Protein AF-A0A1X9XF30-F1 (afdb_monomer)

Structure (mmCIF, N/CA/C/O backbone):
data_AF-A0A1X9XF30-F1
#
_entry.id   AF-A0A1X9XF30-F1
#
loop_
_atom_site.group_PDB
_atom_site.id
_atom_site.type_symbol
_atom_site.label_atom_id
_atom_site.label_alt_id
_atom_site.label_comp_id
_atom_site.label_asym_id
_atom_site.label_entity_id
_atom_site.label_seq_id
_atom_site.pdbx_PDB_ins_code
_atom_site.Cartn_x
_atom_site.Cartn_y
_atom_site.Cartn_z
_atom_site.occupancy
_atom_site.B_iso_or_equiv
_atom_site.auth_seq_id
_atom_site.auth_comp_id
_atom_site.auth_asym_id
_atom_site.auth_atom_id
_atom_site.pdbx_PDB_model_num
ATOM 1 N N . LEU A 1 1 ? 17.706 -1.147 -30.895 1.00 43.97 1 LEU A N 1
ATOM 2 C CA . LEU A 1 1 ? 17.358 -0.367 -29.687 1.00 43.97 1 LEU A CA 1
ATOM 3 C C . LEU A 1 1 ? 16.383 -1.205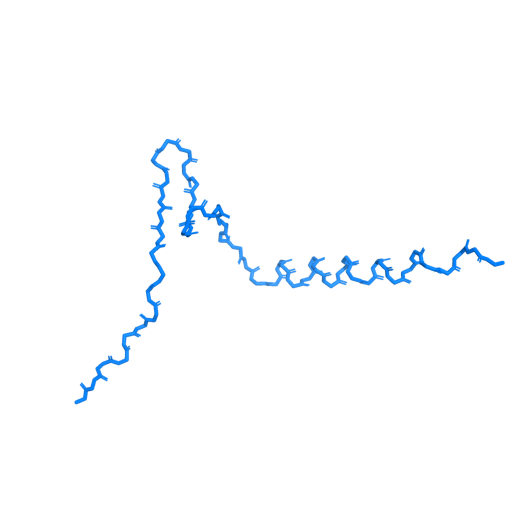 -28.869 1.00 43.97 1 LEU A C 1
ATOM 5 O O . LEU A 1 1 ? 15.276 -1.421 -29.341 1.00 43.97 1 LEU A O 1
ATOM 9 N N . ALA A 1 2 ? 16.787 -1.741 -27.718 1.00 53.88 2 ALA A N 1
ATOM 10 C CA . ALA A 1 2 ? 15.826 -2.345 -26.798 1.00 53.88 2 ALA A CA 1
ATOM 11 C C . ALA A 1 2 ? 15.085 -1.200 -26.098 1.00 53.88 2 ALA A C 1
ATOM 13 O O . ALA A 1 2 ? 15.720 -0.347 -25.479 1.00 53.88 2 ALA A O 1
ATOM 14 N N . ALA A 1 3 ? 13.764 -1.128 -26.258 1.00 61.59 3 ALA A N 1
ATOM 15 C CA . ALA A 1 3 ? 12.953 -0.216 -25.469 1.00 61.59 3 ALA A CA 1
ATOM 16 C C . ALA A 1 3 ? 13.132 -0.599 -23.993 1.00 61.59 3 ALA A C 1
ATOM 18 O O . ALA A 1 3 ? 12.873 -1.742 -23.623 1.00 61.59 3 ALA A O 1
ATOM 19 N N . MET A 1 4 ? 13.618 0.333 -23.171 1.00 60.12 4 MET A N 1
ATOM 20 C CA . MET A 1 4 ? 13.645 0.196 -21.715 1.00 60.12 4 MET A CA 1
ATOM 21 C C . MET A 1 4 ? 12.196 0.042 -21.237 1.00 60.12 4 MET A C 1
ATOM 23 O O . MET A 1 4 ? 11.497 1.036 -21.030 1.00 60.12 4 MET A O 1
ATOM 27 N N . ALA A 1 5 ? 11.710 -1.197 -21.143 1.00 71.50 5 ALA A N 1
ATOM 28 C CA . ALA A 1 5 ? 10.410 -1.477 -20.564 1.00 71.50 5 ALA A CA 1
ATOM 29 C C . ALA A 1 5 ? 10.442 -0.966 -19.124 1.00 71.50 5 ALA A C 1
ATOM 31 O O . ALA A 1 5 ? 11.334 -1.315 -18.348 1.00 71.50 5 ALA A O 1
ATOM 32 N N . LYS A 1 6 ? 9.500 -0.084 -18.781 1.00 73.19 6 LYS A N 1
ATOM 33 C CA . LYS A 1 6 ? 9.316 0.319 -17.388 1.00 73.19 6 LYS A CA 1
ATOM 34 C C . LYS A 1 6 ? 9.079 -0.958 -16.573 1.00 73.19 6 LYS A C 1
ATOM 36 O O . LYS A 1 6 ? 8.303 -1.793 -17.043 1.00 73.19 6 LYS A O 1
ATOM 41 N N . PRO A 1 7 ? 9.709 -1.122 -15.397 1.00 72.06 7 PRO A N 1
ATOM 42 C CA . PRO A 1 7 ? 9.399 -2.233 -14.512 1.00 72.06 7 PRO A CA 1
ATOM 43 C C . PRO A 1 7 ? 7.891 -2.250 -14.265 1.00 72.06 7 PRO A C 1
ATOM 45 O O . PRO A 1 7 ? 7.335 -1.289 -13.731 1.00 72.06 7 PRO A O 1
ATOM 48 N N . ALA A 1 8 ? 7.225 -3.296 -14.742 1.00 79.00 8 ALA A N 1
ATOM 49 C CA . ALA A 1 8 ? 5.811 -3.509 -14.510 1.00 79.00 8 ALA A CA 1
ATOM 50 C C . ALA A 1 8 ? 5.700 -4.440 -13.308 1.00 79.00 8 ALA A C 1
ATOM 52 O O . ALA A 1 8 ? 6.128 -5.590 -13.372 1.00 79.00 8 ALA A O 1
ATOM 53 N N . VAL A 1 9 ? 5.164 -3.920 -12.211 1.00 83.25 9 VAL A N 1
ATOM 54 C 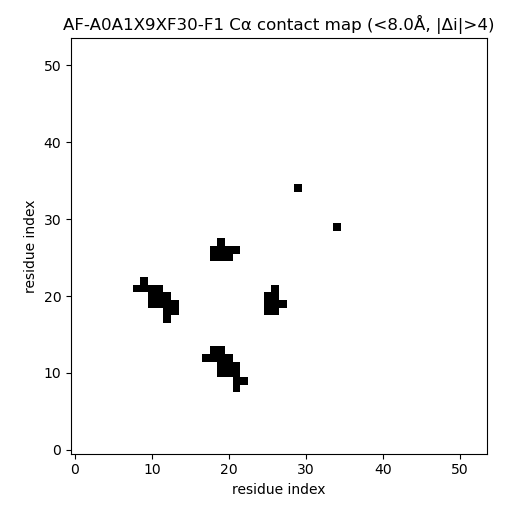CA . VAL A 1 9 ? 4.760 -4.744 -11.074 1.00 83.25 9 VAL A CA 1
ATOM 55 C C . VAL A 1 9 ? 3.298 -5.128 -11.315 1.00 83.25 9 VAL A C 1
ATOM 57 O O . VAL A 1 9 ? 2.489 -4.220 -11.532 1.00 83.25 9 VAL A O 1
ATOM 60 N N . PRO A 1 10 ? 2.944 -6.425 -11.347 1.00 88.06 10 PRO A N 1
ATOM 61 C CA . PRO A 1 10 ? 1.552 -6.839 -11.466 1.00 88.06 10 PRO A CA 1
ATOM 62 C C . PRO A 1 10 ? 0.794 -6.413 -10.204 1.00 88.06 10 PRO A C 1
ATOM 64 O O . PRO A 1 10 ? 1.183 -6.761 -9.092 1.00 88.06 10 PRO A O 1
ATOM 67 N N . ILE A 1 11 ? -0.262 -5.618 -10.385 1.00 92.50 11 ILE A N 1
ATOM 68 C CA . ILE A 1 11 ? -1.154 -5.187 -9.305 1.00 92.50 11 ILE A CA 1
ATOM 69 C C . ILE A 1 11 ? -2.467 -5.937 -9.476 1.00 92.50 11 ILE A C 1
ATOM 71 O O . ILE A 1 11 ? -3.111 -5.837 -10.522 1.00 92.50 11 ILE A O 1
ATOM 75 N N . GLU A 1 12 ? -2.869 -6.654 -8.439 1.00 94.88 12 GLU A N 1
ATOM 76 C CA . GLU A 1 12 ? -4.161 -7.324 -8.368 1.00 94.88 12 GLU A CA 1
ATOM 77 C C . GLU A 1 12 ? -5.136 -6.462 -7.568 1.00 94.88 12 GLU A C 1
ATOM 79 O O . GLU A 1 12 ? -4.771 -5.900 -6.535 1.00 94.88 12 GLU A O 1
ATOM 84 N N . VAL A 1 13 ? -6.378 -6.349 -8.040 1.00 95.19 13 VAL A N 1
ATOM 85 C CA . VAL A 1 13 ? -7.446 -5.624 -7.344 1.00 95.19 13 VAL A CA 1
ATOM 86 C C . VAL A 1 13 ? -8.567 -6.604 -7.042 1.00 95.19 13 VAL A C 1
ATOM 88 O O . VAL A 1 13 ? -9.163 -7.165 -7.961 1.00 95.19 13 VAL A O 1
ATOM 91 N N . ASP A 1 14 ? -8.862 -6.799 -5.761 1.00 96.12 14 ASP A N 1
ATOM 92 C CA . ASP A 1 14 ? -10.009 -7.596 -5.334 1.00 96.12 14 ASP A CA 1
ATOM 93 C C . ASP A 1 14 ? -11.314 -6.877 -5.745 1.00 96.12 14 ASP A C 1
ATOM 95 O O . ASP A 1 14 ? -11.546 -5.743 -5.316 1.00 96.12 14 ASP A O 1
ATOM 99 N N . PRO A 1 15 ? -12.189 -7.497 -6.559 1.00 96.44 15 PRO A N 1
ATOM 100 C CA . PRO A 1 15 ? -13.414 -6.858 -7.045 1.00 96.44 15 PRO A CA 1
ATOM 101 C C . PRO A 1 15 ? -14.501 -6.697 -5.971 1.00 96.44 15 PRO A C 1
ATOM 103 O O . PRO A 1 15 ? -15.438 -5.927 -6.164 1.00 96.44 15 PRO A O 1
ATOM 106 N N . THR A 1 16 ? -14.403 -7.430 -4.862 1.00 97.75 16 THR A N 1
ATOM 107 C CA . THR A 1 16 ? -15.354 -7.386 -3.746 1.00 97.75 16 THR A CA 1
ATOM 108 C C . THR A 1 16 ? -14.931 -6.348 -2.713 1.00 97.75 16 THR A C 1
ATOM 110 O O . THR A 1 16 ? -15.764 -5.578 -2.240 1.00 97.75 16 THR A O 1
ATOM 113 N N . THR A 1 17 ? -13.644 -6.324 -2.352 1.00 96.31 17 THR A N 1
ATOM 114 C CA . THR A 1 17 ? -13.126 -5.460 -1.274 1.00 96.31 17 THR A CA 1
ATOM 115 C C . THR A 1 17 ? -12.455 -4.183 -1.778 1.00 96.31 17 THR A C 1
ATOM 117 O O . THR A 1 17 ? -12.322 -3.223 -1.022 1.00 96.31 17 THR A O 1
ATOM 120 N N . GLY A 1 18 ? -12.025 -4.149 -3.043 1.00 94.62 18 GLY A N 1
ATOM 121 C CA . GLY A 1 18 ? -11.248 -3.052 -3.621 1.00 94.62 18 GLY A CA 1
ATOM 122 C C . GLY A 1 18 ? -9.790 -3.004 -3.155 1.00 94.62 18 GLY A C 1
ATOM 123 O O . GLY A 1 18 ? -9.089 -2.048 -3.487 1.00 94.62 18 GLY A O 1
ATOM 124 N N . ILE A 1 19 ? -9.321 -4.000 -2.394 1.00 96.38 19 ILE A N 1
ATOM 125 C CA . ILE A 1 19 ? -7.941 -4.064 -1.902 1.00 96.38 19 ILE A CA 1
ATOM 126 C C . ILE A 1 19 ? -6.993 -4.297 -3.074 1.00 96.38 19 ILE A C 1
ATOM 128 O O . ILE A 1 19 ? -7.205 -5.182 -3.903 1.00 96.38 19 ILE A O 1
ATOM 132 N N . TRP A 1 20 ? -5.934 -3.492 -3.125 1.00 96.75 20 TRP A N 1
ATOM 133 C CA . TRP A 1 20 ? -4.849 -3.669 -4.082 1.00 96.75 20 TRP A CA 1
ATOM 134 C C . TRP A 1 20 ? -3.797 -4.571 -3.460 1.00 96.75 20 TRP A C 1
ATOM 136 O O . TRP A 1 20 ? -3.501 -4.433 -2.274 1.00 96.75 20 TRP A O 1
ATOM 146 N N . SER A 1 21 ? -3.210 -5.470 -4.239 1.00 96.00 21 SER A N 1
ATOM 147 C CA . SER A 1 21 ? -2.137 -6.332 -3.762 1.00 96.00 21 SER A CA 1
ATOM 148 C C . SER A 1 21 ? -1.043 -6.546 -4.799 1.00 96.00 21 SER A C 1
ATOM 150 O O . SER A 1 21 ? -1.262 -6.408 -6.003 1.00 96.00 21 SER A O 1
ATOM 152 N N . VAL A 1 22 ? 0.154 -6.840 -4.301 1.00 94.69 22 VAL A N 1
ATOM 153 C CA . VAL A 1 22 ? 1.323 -7.250 -5.083 1.00 94.69 22 VAL A CA 1
ATOM 154 C C . VAL A 1 22 ? 1.848 -8.524 -4.438 1.00 94.69 22 VAL A C 1
ATOM 156 O O . VAL A 1 22 ? 2.115 -8.521 -3.238 1.00 94.69 22 VAL A O 1
ATOM 159 N N . ASP A 1 23 ? 1.940 -9.614 -5.202 1.00 92.81 23 ASP A N 1
ATOM 160 C CA . ASP A 1 23 ? 2.335 -10.940 -4.699 1.00 92.81 23 ASP A CA 1
ATOM 161 C C . ASP A 1 23 ? 1.529 -11.379 -3.453 1.00 92.81 23 AS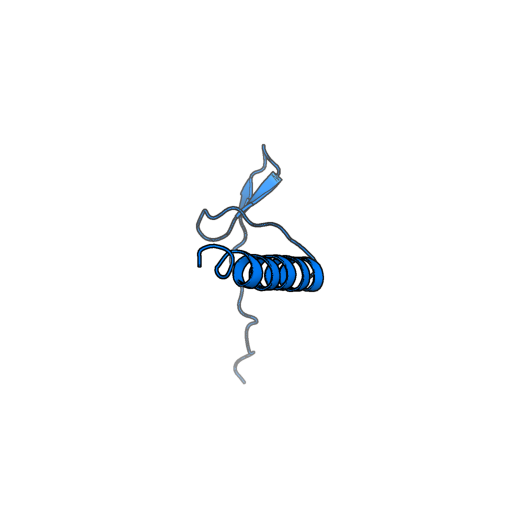P A C 1
ATOM 163 O O . ASP A 1 23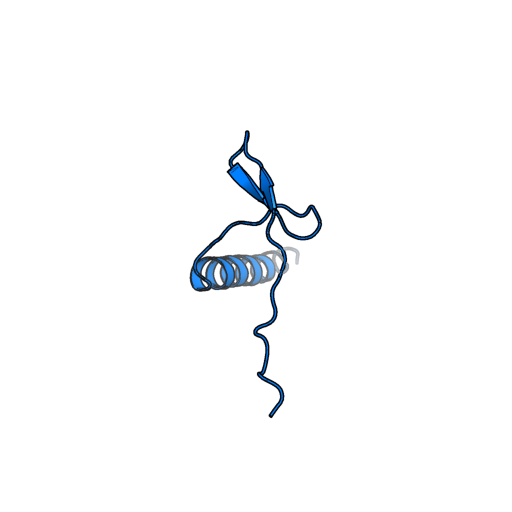 ? 2.056 -11.966 -2.509 1.00 92.81 23 ASP A O 1
ATOM 167 N N . GLY A 1 24 ? 0.233 -11.043 -3.424 1.00 93.06 24 GLY A N 1
ATOM 168 C CA . GLY A 1 24 ? -0.676 -11.335 -2.309 1.00 93.06 24 GLY A CA 1
ATOM 169 C C . GLY A 1 24 ? -0.531 -10.419 -1.087 1.00 93.06 24 GLY A C 1
ATOM 170 O O . GLY A 1 24 ? -1.268 -10.584 -0.115 1.00 93.06 24 GLY A O 1
ATOM 171 N N . ILE A 1 25 ? 0.376 -9.438 -1.115 1.00 95.62 25 ILE A N 1
ATOM 172 C CA . ILE A 1 25 ? 0.566 -8.468 -0.032 1.00 95.62 25 ILE A CA 1
ATOM 173 C C . ILE A 1 25 ? -0.358 -7.265 -0.263 1.00 95.62 25 ILE A C 1
ATOM 175 O O . ILE A 1 25 ? -0.247 -6.632 -1.313 1.00 95.62 25 ILE A O 1
ATOM 179 N N . PRO A 1 26 ? -1.242 -6.906 0.689 1.00 96.69 26 PRO A N 1
ATOM 180 C CA . PRO A 1 26 ? -2.096 -5.728 0.578 1.00 96.69 26 PRO A CA 1
ATOM 181 C C . PRO A 1 26 ? -1.285 -4.431 0.523 1.00 96.69 26 PRO A C 1
ATOM 183 O O . PRO A 1 26 ? -0.428 -4.177 1.369 1.00 96.69 26 PRO A O 1
ATOM 186 N N . MET A 1 27 ? -1.600 -3.585 -0.450 1.00 95.44 27 MET A N 1
ATOM 187 C CA . MET A 1 27 ? -0.919 -2.327 -0.726 1.00 95.44 27 MET A CA 1
ATOM 188 C C . MET A 1 27 ? -1.894 -1.154 -0.655 1.00 95.44 27 MET A C 1
ATOM 190 O O .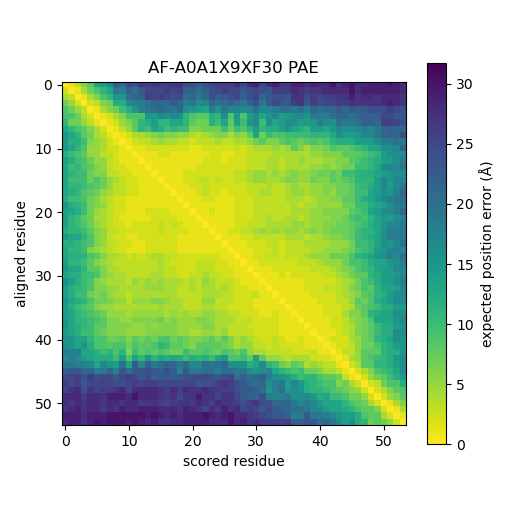 MET A 1 27 ? -3.082 -1.274 -0.953 1.00 95.44 27 MET A O 1
ATOM 194 N N . VAL A 1 28 ? -1.363 0.020 -0.320 1.00 92.69 28 VAL A N 1
ATOM 195 C CA . VAL A 1 28 ? -2.088 1.292 -0.374 1.00 92.69 28 VAL A CA 1
ATOM 196 C C .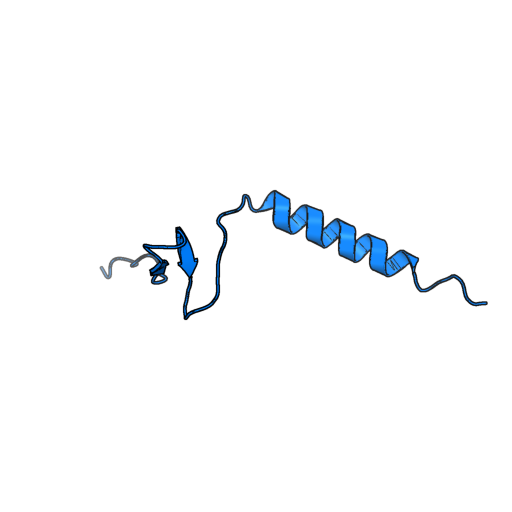 VAL A 1 28 ? -1.273 2.317 -1.156 1.00 92.69 28 VAL A C 1
ATOM 198 O O . VAL A 1 28 ? -0.056 2.421 -0.994 1.00 92.69 28 VAL A O 1
ATOM 201 N N . LEU A 1 29 ? -1.943 3.090 -2.013 1.00 91.38 29 LEU A N 1
ATOM 202 C CA . LEU A 1 29 ? -1.328 4.224 -2.694 1.00 91.38 29 LEU A CA 1
ATOM 203 C C . LEU A 1 29 ? -1.349 5.443 -1.769 1.00 91.38 29 LEU A C 1
ATOM 205 O O . LEU A 1 29 ? -2.404 6.016 -1.508 1.00 91.38 29 LEU A O 1
ATOM 209 N N . VAL A 1 30 ? -0.176 5.859 -1.299 1.00 93.25 30 VAL A N 1
ATOM 210 C CA . VAL A 1 30 ? -0.015 7.030 -0.425 1.00 93.25 30 VAL A CA 1
ATOM 211 C C . VAL A 1 30 ? 1.079 7.962 -0.947 1.00 93.25 30 VAL A C 1
ATOM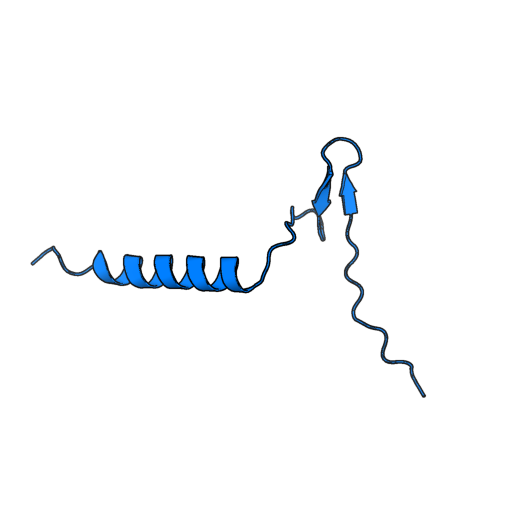 213 O O . VAL A 1 30 ? 2.068 7.489 -1.518 1.00 93.25 30 VAL A O 1
ATOM 216 N N . PRO A 1 31 ? 0.968 9.291 -0.752 1.00 96.19 31 PRO A N 1
ATOM 217 C CA . PRO A 1 31 ? 2.066 10.195 -1.062 1.00 96.19 31 PRO A CA 1
ATOM 218 C C . PRO A 1 31 ? 3.288 9.878 -0.193 1.00 96.19 31 PRO A C 1
ATOM 220 O O . PRO A 1 31 ? 3.178 9.732 1.023 1.00 96.19 31 PRO A O 1
ATOM 223 N N . ARG A 1 32 ? 4.479 9.839 -0.802 1.00 95.19 32 ARG A N 1
ATOM 224 C CA . ARG A 1 32 ? 5.737 9.451 -0.132 1.00 95.19 32 ARG A CA 1
ATOM 225 C C . ARG A 1 32 ? 5.993 10.184 1.191 1.00 95.19 32 ARG A C 1
ATOM 227 O O . ARG A 1 32 ? 6.495 9.574 2.130 1.00 95.19 32 ARG A O 1
ATOM 234 N N . HIS A 1 33 ? 5.662 11.474 1.271 1.00 95.06 33 HIS A N 1
ATOM 235 C CA . HIS A 1 33 ? 5.932 12.277 2.466 1.00 95.06 33 HIS A CA 1
ATOM 236 C C . HIS A 1 33 ? 5.132 11.820 3.694 1.00 95.06 33 HIS A C 1
ATOM 238 O O . HIS A 1 33 ? 5.619 11.987 4.803 1.00 95.06 33 HIS A O 1
ATOM 244 N N . TYR A 1 34 ? 3.964 11.190 3.519 1.00 94.56 34 TYR A N 1
ATOM 245 C CA . TYR A 1 34 ? 3.216 10.617 4.643 1.00 94.56 34 TYR A CA 1
ATOM 246 C C . TYR A 1 34 ? 3.988 9.472 5.302 1.00 94.56 34 TYR A C 1
ATOM 248 O O . TYR A 1 34 ? 4.127 9.453 6.519 1.00 94.56 34 TYR A O 1
ATOM 256 N N . ILE A 1 35 ? 4.539 8.549 4.506 1.00 94.94 35 ILE A N 1
ATOM 257 C CA . ILE A 1 35 ? 5.322 7.421 5.031 1.00 94.94 35 ILE A CA 1
ATOM 258 C C . ILE A 1 35 ? 6.616 7.910 5.676 1.00 94.94 35 ILE A C 1
ATOM 260 O O . ILE A 1 35 ? 6.916 7.524 6.799 1.00 94.94 35 ILE A O 1
ATOM 264 N N . VAL A 1 36 ? 7.359 8.788 4.993 1.00 93.94 36 VAL A N 1
ATOM 265 C CA . VAL A 1 36 ? 8.655 9.277 5.488 1.00 93.94 36 VAL A CA 1
ATOM 266 C C . VAL A 1 36 ? 8.490 10.078 6.776 1.00 93.94 36 VAL A C 1
ATOM 268 O O . VAL A 1 36 ? 9.199 9.823 7.741 1.00 93.94 36 VAL A O 1
ATOM 271 N N . ASN A 1 37 ? 7.539 11.012 6.826 1.00 92.06 37 ASN A N 1
ATOM 272 C CA . ASN A 1 37 ? 7.353 11.837 8.017 1.00 92.06 37 ASN A CA 1
ATOM 273 C C . ASN A 1 37 ? 6.881 10.998 9.206 1.00 92.06 37 ASN A C 1
ATOM 275 O O . ASN A 1 37 ? 7.413 11.154 10.301 1.00 92.06 37 ASN A O 1
ATOM 279 N N . ASN A 1 38 ? 5.926 10.087 8.993 1.00 88.31 38 ASN A N 1
ATOM 280 C CA . ASN A 1 38 ? 5.438 9.223 10.066 1.00 88.31 38 ASN A CA 1
ATOM 281 C C . ASN A 1 38 ? 6.533 8.276 10.571 1.00 88.31 38 ASN A C 1
ATOM 283 O O . ASN A 1 38 ? 6.644 8.072 11.775 1.00 88.31 38 ASN A O 1
ATOM 287 N N . HIS A 1 39 ? 7.360 7.733 9.675 1.00 91.56 39 HIS A N 1
ATOM 288 C CA . HIS A 1 39 ? 8.491 6.892 10.057 1.00 91.56 39 HIS A CA 1
ATOM 289 C C . HIS A 1 39 ? 9.511 7.670 10.894 1.00 91.56 39 HIS A C 1
ATOM 291 O O . HIS A 1 39 ? 9.832 7.239 11.996 1.00 91.56 39 HIS A O 1
ATOM 297 N N . ASN A 1 40 ? 9.918 8.860 10.439 1.00 92.12 40 ASN A N 1
ATOM 298 C CA . ASN A 1 40 ? 10.864 9.716 11.160 1.00 92.12 40 ASN A CA 1
ATOM 299 C C . ASN A 1 40 ? 10.352 10.110 12.557 1.00 92.12 40 ASN A C 1
ATOM 301 O O . ASN A 1 40 ? 11.136 10.182 13.499 1.00 92.12 40 ASN A O 1
ATOM 305 N N . LEU A 1 41 ? 9.048 10.387 12.697 1.00 91.38 41 LEU A N 1
ATOM 306 C CA . LEU A 1 41 ? 8.437 10.696 13.994 1.00 91.38 41 LEU A CA 1
ATOM 307 C C . LEU A 1 41 ? 8.522 9.506 14.952 1.00 91.38 41 LEU A C 1
ATOM 309 O O . LEU A 1 41 ? 8.893 9.690 16.107 1.00 91.38 41 LEU A O 1
ATOM 313 N N . ILE A 1 42 ? 8.215 8.299 14.470 1.00 88.75 42 ILE A N 1
ATOM 314 C CA . ILE A 1 42 ? 8.320 7.075 15.272 1.00 88.75 42 ILE A CA 1
ATOM 315 C C . ILE A 1 42 ? 9.778 6.833 15.670 1.00 88.75 42 ILE A C 1
ATOM 317 O O . ILE A 1 42 ? 10.050 6.592 16.839 1.00 88.75 42 ILE A O 1
ATOM 321 N N . GLU A 1 43 ? 10.725 6.938 14.738 1.00 85.06 43 GLU A N 1
ATOM 322 C CA . GLU A 1 43 ? 12.150 6.760 15.038 1.00 85.06 43 GLU A CA 1
ATOM 323 C C . GLU A 1 43 ? 12.657 7.764 16.081 1.00 85.06 43 GLU A C 1
ATOM 325 O O . GLU A 1 43 ? 13.367 7.379 17.009 1.00 85.06 43 GLU A O 1
ATOM 330 N N . ALA A 1 44 ? 12.263 9.035 15.969 1.00 82.19 44 ALA A N 1
ATOM 331 C CA . ALA A 1 44 ? 12.622 10.065 16.939 1.00 82.19 44 ALA A CA 1
ATOM 332 C C . ALA A 1 44 ? 12.041 9.779 18.335 1.00 82.19 44 ALA A C 1
ATOM 334 O O . ALA A 1 44 ? 12.721 9.990 19.339 1.00 82.19 44 ALA A O 1
ATOM 335 N N . ASP A 1 45 ? 10.811 9.267 18.402 1.00 74.38 45 ASP A N 1
ATOM 336 C CA . ASP A 1 45 ? 10.149 8.923 19.661 1.00 74.38 45 ASP A CA 1
ATOM 337 C C . ASP A 1 45 ? 10.799 7.702 20.338 1.00 74.38 45 ASP A C 1
ATOM 339 O O . ASP A 1 45 ? 11.028 7.704 21.549 1.00 74.38 45 ASP A O 1
ATOM 343 N N . GLN A 1 46 ? 11.221 6.699 19.556 1.00 59.06 46 GLN A N 1
ATOM 344 C CA . GLN A 1 46 ? 11.935 5.516 20.065 1.00 59.06 46 GLN A CA 1
ATOM 345 C C . GLN A 1 46 ? 13.297 5.848 20.704 1.00 59.06 46 GLN A C 1
ATOM 347 O O . GLN A 1 46 ? 13.770 5.093 21.554 1.00 59.06 46 GLN A O 1
ATOM 352 N N . VAL A 1 47 ? 13.923 6.979 20.356 1.00 58.12 47 VAL A N 1
ATOM 353 C CA . VAL A 1 47 ? 15.173 7.433 20.997 1.00 58.12 47 VAL A CA 1
ATOM 354 C C . VAL A 1 47 ? 14.921 8.029 22.389 1.00 58.12 47 VAL A C 1
ATOM 356 O O . VAL A 1 47 ? 15.807 7.985 23.242 1.00 58.12 47 VAL A O 1
ATOM 359 N N . SER A 1 48 ? 13.714 8.528 22.671 1.00 58.84 48 SER A N 1
ATOM 360 C CA . SER A 1 48 ? 13.397 9.156 23.963 1.00 58.84 48 SER A CA 1
ATOM 361 C C . SER A 1 48 ? 13.115 8.149 25.090 1.00 58.84 48 SER A C 1
ATOM 363 O O . SER A 1 48 ? 13.374 8.439 26.255 1.00 58.84 48 SER A O 1
ATOM 365 N N . ALA A 1 49 ? 12.681 6.929 24.758 1.00 58.81 49 ALA A N 1
ATOM 366 C CA . ALA A 1 49 ? 12.236 5.932 25.737 1.00 58.81 49 ALA A CA 1
ATOM 367 C C . ALA A 1 49 ? 13.360 5.114 26.418 1.00 58.81 49 ALA A C 1
ATOM 369 O O . ALA A 1 49 ? 13.065 4.232 27.221 1.00 58.81 49 ALA A O 1
ATOM 370 N N . THR A 1 50 ? 14.643 5.367 26.120 1.00 57.28 50 THR A N 1
ATOM 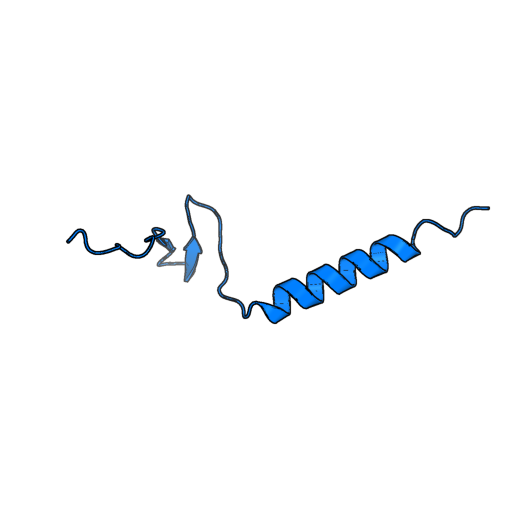371 C CA . THR A 1 50 ? 15.770 4.548 26.637 1.00 57.28 50 THR A CA 1
ATOM 372 C C . THR A 1 50 ? 16.582 5.231 27.759 1.00 57.28 50 THR A C 1
ATOM 374 O O . THR A 1 50 ? 17.535 4.644 28.261 1.00 57.28 50 THR A O 1
ATOM 377 N N . VAL A 1 51 ? 16.224 6.444 28.212 1.00 60.19 51 VAL A N 1
ATOM 378 C CA . VAL A 1 51 ? 17.059 7.233 29.158 1.00 60.19 51 VAL A CA 1
ATOM 379 C C . VAL A 1 51 ? 16.327 7.651 30.450 1.00 60.19 51 VAL A C 1
ATOM 381 O O . VAL A 1 51 ? 16.644 8.677 31.035 1.00 60.19 51 VAL A O 1
ATOM 384 N N . GLU A 1 52 ? 15.377 6.855 30.954 1.00 56.91 52 GLU A N 1
ATOM 385 C CA . GLU A 1 52 ? 14.726 7.118 32.262 1.00 56.91 52 GLU A CA 1
ATOM 386 C C . GLU A 1 52 ? 14.735 5.918 33.229 1.00 56.91 52 GLU A C 1
ATOM 388 O O . GLU A 1 52 ? 13.795 5.682 33.984 1.00 56.91 52 GLU A O 1
ATOM 393 N N . THR A 1 53 ? 15.836 5.166 33.270 1.00 54.78 53 THR A N 1
ATOM 394 C CA . THR A 1 53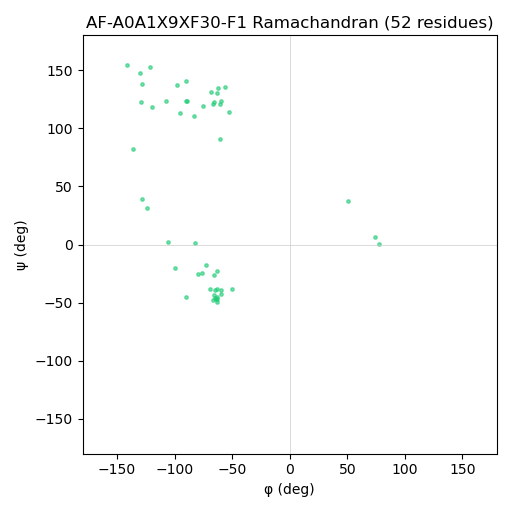 ? 16.146 4.289 34.413 1.00 54.78 53 THR A CA 1
ATOM 395 C C . THR A 1 53 ? 17.618 4.418 34.785 1.00 54.78 53 THR A C 1
ATOM 397 O O . THR A 1 53 ? 18.451 3.623 34.346 1.00 54.78 53 THR A O 1
ATOM 400 N N . SER A 1 54 ? 17.959 5.445 35.561 1.00 47.00 54 SER A N 1
ATOM 401 C CA . SER A 1 54 ? 19.195 5.545 36.354 1.00 47.00 54 SER A CA 1
ATOM 402 C C . SER A 1 54 ? 18.983 6.494 37.523 1.00 47.00 54 SER A C 1
ATOM 404 O O . SER A 1 54 ? 18.372 7.560 37.295 1.00 47.00 54 SER A O 1
#

Nearest PDB structures (foldseek):
  8uvx-assembly1_B  TM=3.998E-01  e=4.376E+00  Campylobacter jejuni
  7a5f-assembly1_03  TM=4.235E-01  e=9.946E+00  Homo sapiens
  3kar-assembly1_A  TM=3.372E-01  e=7.064E+00  Saccharomyces cerevisiae

Secondary structure (DSSP, 8-state):
-----------EE-TTT--EEETTEEE----HHHHHHHHHHHHHHHHHTTS---

Solvent-accessible surface area (backbone atoms only — not comparable to full-atom values): 3709 Å² total; per-residue (Å²): 134,83,77,82,71,72,89,78,77,74,72,47,65,42,91,88,80,67,50,33,23,47,97,85,41,82,54,81,94,70,65,67,66,61,59,53,52,53,49,52,52,51,56,58,51,63,66,65,75,76,77,84,85,129

Sequence (54 aa):
LAAMAKPAVPIEVDPTTGIWSVDGIPMVLVPRHYIVNNHNLIEADQVSATVETS

Foldseek 3Di:
DPPPPDDDFDWDADPVPRFIDGPNHTDDDDDPCVVVVVVVVVVVVVVVPPPPDD

Mean predicted aligned error: 10.06 Å

Radius of gyration: 19.21 Å; Cα contacts (8 Å, |Δi|>4): 24; chains: 1; bounding box: 34×24×66 Å

pLDDT: mean 82.44, std 16.25, range [43.97, 97.75]